Protein AF-W2M2Z3-F1 (afdb_monomer_lite)

Sequence (81 aa):
MDDAISPWDLYDLSGAVNPDTLSTMIDHFRRFRATRKKNIEVADQQGLRRSWCAFIRRWNQILDSVQSYWCLAVARHTPEL

Radius of gyration: 17.22 Å; chains: 1; bounding box: 38×33×52 Å

Foldseek 3Di:
DPPVCPLLVPDDLVLADPDDDSVVLVVVLCVVVVVVVDDPVPDDSVRVVVSSVVSSVVNNVVVVVVVVVVVVVVVVVDPDD

pLDDT: mean 70.6, std 11.49, range [39.12, 85.56]

Structure (mmCIF, N/CA/C/O backbone):
data_AF-W2M2Z3-F1
#
_entry.id   AF-W2M2Z3-F1
#
loop_
_atom_site.group_PDB
_atom_site.id
_atom_site.type_symbol
_atom_site.label_atom_id
_atom_site.label_alt_id
_atom_site.label_comp_id
_atom_site.label_asym_id
_atom_site.label_entity_id
_atom_site.label_seq_id
_atom_site.pdbx_PDB_ins_code
_atom_site.Cartn_x
_atom_site.Cartn_y
_atom_site.Cartn_z
_atom_site.occupancy
_atom_site.B_iso_or_equiv
_atom_site.auth_seq_id
_atom_site.auth_comp_id
_atom_site.auth_asym_id
_atom_site.auth_atom_id
_atom_site.pdbx_PDB_model_num
ATOM 1 N N . MET A 1 1 ? -11.868 -24.744 17.376 1.00 39.12 1 MET A N 1
ATOM 2 C CA . MET A 1 1 ? -10.826 -23.748 17.661 1.00 39.12 1 MET A CA 1
ATOM 3 C C . MET A 1 1 ? -11.198 -22.561 16.819 1.00 39.12 1 MET A C 1
ATOM 5 O O . MET A 1 1 ? -11.439 -22.746 15.635 1.00 39.12 1 MET A O 1
ATOM 9 N N . ASP A 1 2 ? -11.401 -21.407 17.434 1.00 52.56 2 ASP A N 1
ATOM 10 C CA . ASP A 1 2 ? -11.541 -20.153 16.714 1.00 52.56 2 ASP A CA 1
ATOM 11 C C . ASP A 1 2 ? -10.198 -19.906 16.027 1.00 52.56 2 ASP A C 1
ATOM 13 O O . ASP A 1 2 ? -9.284 -19.323 16.611 1.00 52.56 2 ASP A O 1
ATOM 17 N N . ASP A 1 3 ? -10.051 -20.453 14.819 1.00 53.81 3 ASP A N 1
ATOM 18 C CA . ASP A 1 3 ? -9.015 -20.081 13.869 1.00 53.81 3 ASP A CA 1
ATOM 19 C C . ASP A 1 3 ? -9.276 -18.616 13.553 1.00 53.81 3 ASP A C 1
ATOM 21 O O . ASP A 1 3 ? -9.971 -18.268 12.598 1.00 53.81 3 ASP A O 1
ATOM 25 N N . ALA A 1 4 ? -8.814 -17.747 14.452 1.00 56.59 4 ALA A N 1
ATOM 26 C CA . ALA A 1 4 ? -8.777 -16.321 14.258 1.00 56.59 4 ALA A CA 1
ATOM 27 C C . ALA A 1 4 ? -7.887 -16.121 13.040 1.00 56.59 4 ALA A C 1
ATOM 29 O O . ALA A 1 4 ? -6.664 -16.041 13.159 1.00 56.59 4 ALA A O 1
ATOM 30 N N . ILE A 1 5 ? -8.522 -16.138 11.864 1.00 53.00 5 ILE A N 1
ATOM 31 C CA . ILE A 1 5 ? -7.905 -15.855 10.582 1.00 53.00 5 ILE A CA 1
ATOM 32 C C . ILE A 1 5 ? -7.109 -14.591 10.837 1.00 53.00 5 ILE A C 1
ATOM 34 O O . ILE A 1 5 ? -7.686 -13.559 11.207 1.00 53.00 5 ILE A O 1
ATOM 38 N N . SER A 1 6 ? -5.781 -14.710 10.744 1.00 56.97 6 SER A N 1
ATOM 39 C CA . SER A 1 6 ? -4.900 -13.573 10.954 1.00 56.97 6 SER A CA 1
ATOM 40 C C . SER A 1 6 ? -5.475 -12.431 10.119 1.00 56.97 6 SER A C 1
ATOM 42 O O . SER A 1 6 ? -5.831 -12.666 8.961 1.00 56.97 6 SER A O 1
ATOM 44 N N . PRO A 1 7 ? -5.615 -11.201 10.648 1.00 60.00 7 PRO A N 1
ATOM 45 C CA . PRO A 1 7 ? -6.203 -10.091 9.898 1.00 60.00 7 PRO A CA 1
ATOM 46 C C . PRO A 1 7 ? -5.564 -9.912 8.516 1.00 60.00 7 PRO A C 1
ATOM 48 O O . PRO A 1 7 ? -6.172 -9.317 7.629 1.00 60.00 7 PRO A O 1
ATOM 51 N N . TRP A 1 8 ? -4.339 -10.432 8.367 1.00 60.22 8 TRP A N 1
ATOM 52 C CA . TRP A 1 8 ? -3.514 -10.394 7.178 1.00 60.22 8 TRP A CA 1
ATOM 53 C C . TRP A 1 8 ? -3.671 -11.570 6.207 1.00 60.22 8 TRP A C 1
ATOM 55 O O . TRP A 1 8 ? -3.331 -11.406 5.042 1.00 60.22 8 TRP A O 1
ATOM 65 N N . ASP A 1 9 ? -4.239 -12.699 6.634 1.00 61.38 9 ASP A N 1
ATOM 66 C CA . ASP A 1 9 ? -4.490 -13.885 5.793 1.00 61.38 9 ASP A CA 1
ATOM 67 C C . ASP A 1 9 ? -5.515 -13.595 4.677 1.00 61.38 9 ASP A C 1
ATOM 69 O O . ASP A 1 9 ? -5.561 -14.250 3.644 1.00 61.38 9 ASP A O 1
ATOM 73 N N . LEU A 1 10 ? -6.329 -12.548 4.864 1.00 60.59 10 LEU A N 1
ATOM 74 C CA . LEU A 1 10 ? -7.298 -12.063 3.881 1.00 60.59 10 LEU A CA 1
ATOM 75 C C . LEU A 1 10 ? -6.694 -11.109 2.832 1.00 60.59 10 LEU A C 1
ATOM 77 O O . LEU A 1 10 ? -7.423 -10.688 1.928 1.00 60.59 10 LEU A O 1
ATOM 81 N N . TYR A 1 11 ? -5.420 -10.720 2.965 1.00 67.81 11 TYR A N 1
ATOM 82 C CA . TYR A 1 11 ? -4.722 -9.863 2.003 1.00 67.81 11 TYR A CA 1
ATOM 83 C C . TYR A 1 11 ? -3.841 -10.705 1.098 1.00 67.81 11 TYR A C 1
ATOM 85 O O . TYR A 1 11 ? -2.639 -10.838 1.300 1.00 67.81 11 TYR A O 1
ATOM 93 N N . ASP A 1 12 ? -4.460 -11.244 0.063 1.00 71.00 12 ASP A N 1
ATOM 94 C CA . ASP A 1 12 ? -3.725 -11.829 -1.040 1.00 71.00 12 ASP A CA 1
ATOM 95 C C . ASP A 1 12 ? -3.145 -10.729 -1.957 1.00 71.00 12 ASP A C 1
ATOM 97 O O . ASP A 1 12 ? -3.666 -9.608 -2.046 1.00 71.00 12 ASP A O 1
ATOM 101 N N . LEU A 1 13 ? -2.033 -11.049 -2.618 1.00 76.88 13 LEU A N 1
ATOM 102 C CA . LEU A 1 13 ? -1.349 -10.175 -3.574 1.00 76.88 13 LEU A CA 1
ATOM 103 C C . LEU A 1 13 ? -1.898 -10.336 -4.999 1.00 76.88 13 LEU A C 1
ATOM 105 O O . LEU A 1 13 ? -1.379 -9.698 -5.916 1.00 76.88 13 LEU A O 1
ATOM 109 N N . SER A 1 14 ? -2.943 -11.147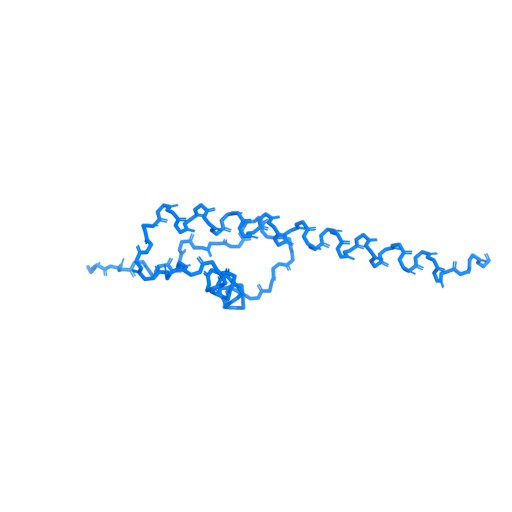 -5.209 1.00 72.00 14 SER A N 1
ATOM 110 C CA . SER A 1 14 ? -3.584 -11.289 -6.515 1.00 72.00 14 SER A CA 1
ATOM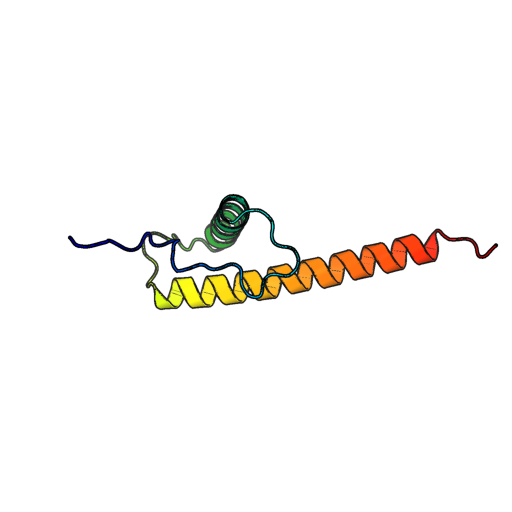 111 C C . SER A 1 14 ? -4.110 -9.943 -7.001 1.00 72.00 14 SER A C 1
ATOM 113 O O . SER A 1 14 ? -5.006 -9.321 -6.426 1.00 72.00 14 SER A O 1
ATOM 115 N N . GLY A 1 15 ? -3.473 -9.460 -8.064 1.00 73.31 15 GLY A N 1
ATOM 116 C CA . GLY A 1 15 ? -3.736 -8.164 -8.670 1.00 73.31 15 GLY A CA 1
ATOM 117 C C . GLY A 1 15 ? -2.630 -7.135 -8.464 1.00 73.31 15 GLY A C 1
ATOM 118 O O . GLY A 1 15 ? -2.694 -6.092 -9.105 1.00 73.31 15 GLY A O 1
ATOM 119 N N . ALA A 1 16 ? -1.615 -7.393 -7.640 1.00 80.12 16 ALA A N 1
ATOM 120 C CA . ALA A 1 16 ? -0.407 -6.578 -7.615 1.00 80.12 16 ALA A CA 1
ATOM 121 C C . ALA A 1 16 ? 0.506 -6.955 -8.789 1.00 80.12 16 ALA A C 1
ATOM 123 O O . ALA A 1 16 ? 0.769 -8.131 -9.033 1.00 80.12 16 ALA A O 1
ATOM 124 N N . VAL A 1 17 ? 0.988 -5.958 -9.528 1.00 77.81 17 VAL A N 1
ATOM 125 C CA . VAL A 1 17 ? 1.984 -6.148 -10.587 1.00 77.81 17 VAL A CA 1
ATOM 126 C C . VAL A 1 17 ? 3.358 -6.153 -9.928 1.00 77.81 17 VAL A C 1
ATOM 128 O O . VAL A 1 17 ? 3.709 -5.187 -9.259 1.00 77.81 17 VAL A O 1
ATOM 131 N N . ASN A 1 18 ? 4.104 -7.249 -10.092 1.00 76.88 18 ASN A N 1
ATOM 132 C CA . ASN A 1 18 ? 5.427 -7.466 -9.496 1.00 76.88 18 ASN A CA 1
ATOM 133 C C . ASN A 1 18 ? 5.508 -7.058 -8.004 1.00 76.88 18 ASN A C 1
ATOM 135 O O . ASN A 1 18 ? 6.279 -6.160 -7.651 1.00 76.88 18 ASN A O 1
ATOM 139 N N . PRO A 1 19 ? 4.654 -7.630 -7.132 1.00 78.56 19 PRO A N 1
ATOM 140 C CA . PRO A 1 19 ? 4.695 -7.311 -5.716 1.00 78.56 19 PRO A CA 1
ATOM 141 C C . PRO A 1 19 ? 6.006 -7.798 -5.103 1.00 78.56 19 PRO A C 1
ATOM 143 O O . PRO A 1 19 ? 6.544 -8.833 -5.494 1.00 78.56 19 PRO A O 1
ATOM 146 N N . ASP A 1 20 ? 6.478 -7.072 -4.093 1.00 79.81 20 ASP A N 1
ATOM 147 C CA . ASP A 1 20 ? 7.504 -7.594 -3.194 1.00 79.81 20 ASP A CA 1
ATOM 148 C C . ASP A 1 20 ? 6.900 -8.705 -2.304 1.00 79.81 20 ASP A C 1
ATOM 150 O O . ASP A 1 20 ? 5.786 -9.193 -2.524 1.00 79.81 20 ASP A O 1
ATOM 154 N N . THR A 1 21 ? 7.594 -9.102 -1.245 1.00 82.94 21 THR A N 1
ATOM 155 C CA . THR A 1 21 ? 7.032 -10.029 -0.262 1.00 82.94 21 THR A CA 1
ATOM 156 C C . THR A 1 21 ? 5.805 -9.429 0.436 1.00 82.94 21 THR A C 1
ATOM 158 O O . THR A 1 21 ? 5.706 -8.216 0.656 1.00 82.94 21 THR A O 1
ATOM 161 N N . LEU A 1 22 ? 4.867 -10.289 0.848 1.00 80.44 22 LEU A N 1
ATOM 162 C CA . LEU A 1 22 ? 3.652 -9.877 1.561 1.00 80.44 22 LEU A CA 1
ATOM 163 C C . LEU A 1 22 ? 3.973 -9.014 2.797 1.00 80.44 22 LEU A C 1
ATOM 165 O O . LEU A 1 22 ? 3.306 -8.011 3.039 1.00 80.44 22 LEU A O 1
ATOM 169 N N . SER A 1 23 ? 5.040 -9.349 3.531 1.00 81.75 23 SER A N 1
ATOM 170 C CA . SER A 1 23 ? 5.506 -8.576 4.690 1.00 81.75 23 SER A CA 1
ATOM 171 C C . SER A 1 23 ? 5.901 -7.142 4.316 1.00 81.75 23 SER A C 1
ATOM 173 O O . SER A 1 23 ? 5.474 -6.192 4.974 1.00 81.75 23 SER A O 1
ATOM 175 N N . THR A 1 24 ? 6.669 -6.967 3.236 1.00 84.50 24 THR A N 1
ATOM 176 C CA . THR A 1 24 ? 7.065 -5.645 2.726 1.00 84.50 24 THR A CA 1
ATOM 177 C C . THR A 1 24 ? 5.847 -4.832 2.284 1.00 84.50 24 THR A C 1
ATOM 179 O O . THR A 1 24 ? 5.704 -3.660 2.639 1.00 84.50 24 THR A O 1
ATOM 182 N N . MET A 1 25 ? 4.918 -5.460 1.560 1.00 84.00 25 MET A N 1
ATOM 183 C CA . MET A 1 25 ? 3.686 -4.815 1.093 1.00 84.00 25 MET A CA 1
ATOM 184 C C . MET A 1 25 ? 2.802 -4.352 2.262 1.00 84.00 25 MET A C 1
ATOM 186 O O . MET A 1 25 ? 2.251 -3.247 2.232 1.00 84.00 25 MET A O 1
ATOM 190 N N . ILE A 1 26 ? 2.710 -5.156 3.326 1.00 81.81 26 ILE A N 1
ATOM 191 C CA . ILE A 1 26 ? 2.005 -4.798 4.563 1.00 81.81 26 ILE A CA 1
ATOM 192 C C . ILE A 1 26 ? 2.668 -3.600 5.251 1.00 81.81 26 ILE A C 1
ATOM 194 O O . ILE A 1 26 ? 1.963 -2.696 5.708 1.00 81.81 26 ILE A O 1
ATOM 198 N N . ASP A 1 27 ? 3.999 -3.548 5.308 1.00 85.19 27 ASP A N 1
ATOM 199 C CA . ASP A 1 27 ? 4.719 -2.417 5.898 1.00 85.19 27 ASP A CA 1
ATOM 200 C C . ASP A 1 27 ? 4.500 -1.117 5.103 1.00 85.19 27 ASP A C 1
ATOM 202 O O . ASP A 1 27 ? 4.185 -0.069 5.676 1.00 85.19 27 ASP A O 1
ATOM 206 N N . HIS A 1 28 ? 4.543 -1.185 3.769 1.00 84.00 28 HIS A N 1
ATOM 207 C CA . HIS A 1 28 ? 4.207 -0.048 2.908 1.00 84.00 28 HIS A CA 1
ATOM 208 C C . HIS A 1 28 ? 2.779 0.445 3.130 1.00 84.00 28 HIS A C 1
ATOM 210 O O . HIS A 1 28 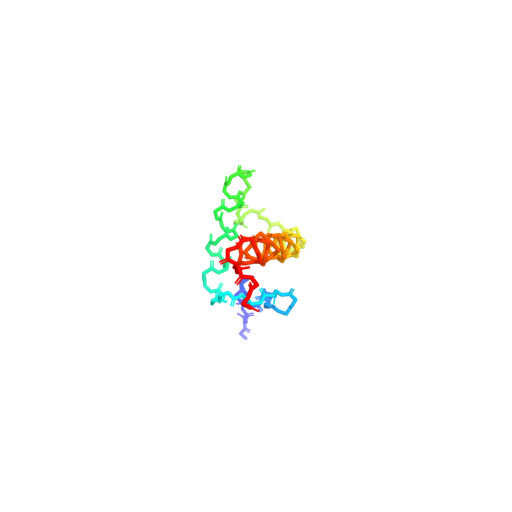? 2.549 1.651 3.272 1.00 84.00 28 HIS A O 1
ATOM 216 N N . PHE A 1 29 ? 1.819 -0.473 3.220 1.00 81.88 29 PHE A N 1
ATOM 217 C CA . PHE A 1 29 ? 0.436 -0.132 3.519 1.00 81.88 29 PHE A CA 1
ATOM 218 C C . PHE A 1 29 ? 0.286 0.508 4.904 1.00 81.88 29 PHE A C 1
ATOM 220 O O . PHE A 1 29 ? -0.421 1.512 5.045 1.00 81.88 29 PHE A O 1
ATOM 227 N N . ARG A 1 30 ? 0.992 -0.008 5.921 1.00 80.62 30 ARG A N 1
ATOM 228 C CA . ARG A 1 30 ? 1.039 0.580 7.269 1.00 80.62 30 ARG A CA 1
ATOM 229 C C . ARG A 1 30 ? 1.524 2.022 7.232 1.00 80.62 30 ARG A C 1
ATOM 231 O O . ARG A 1 30 ? 0.846 2.897 7.772 1.00 80.62 30 ARG A O 1
ATOM 238 N N . ARG A 1 31 ? 2.630 2.292 6.535 1.00 81.81 31 ARG A N 1
ATOM 239 C CA . ARG A 1 31 ? 3.169 3.652 6.364 1.00 81.81 31 ARG A CA 1
ATOM 240 C C . ARG A 1 31 ? 2.188 4.560 5.626 1.00 81.81 31 ARG A C 1
ATOM 242 O O . ARG A 1 31 ? 1.898 5.649 6.112 1.00 81.81 31 ARG A O 1
ATOM 249 N N . PHE A 1 32 ? 1.610 4.095 4.516 1.00 76.88 32 PHE A N 1
ATOM 250 C CA . PHE A 1 32 ? 0.626 4.852 3.731 1.00 76.88 32 PHE A CA 1
ATOM 251 C C . PHE A 1 32 ? -0.592 5.260 4.569 1.00 76.88 32 PHE A C 1
ATOM 253 O O . PHE A 1 32 ? -1.108 6.378 4.468 1.00 76.88 32 PHE A O 1
ATOM 260 N N . ARG A 1 33 ? -1.055 4.354 5.432 1.00 74.94 33 ARG A N 1
ATOM 261 C CA . ARG A 1 33 ? -2.218 4.587 6.284 1.00 74.94 33 ARG A CA 1
ATOM 262 C C . ARG A 1 33 ? -1.887 5.438 7.514 1.00 74.94 33 ARG A C 1
ATOM 264 O O . ARG A 1 33 ? -2.716 6.261 7.911 1.00 74.94 33 ARG A O 1
ATOM 271 N N . ALA A 1 34 ? -0.669 5.324 8.048 1.00 72.44 34 ALA A N 1
ATOM 272 C CA . ALA A 1 34 ? -0.144 6.220 9.077 1.00 72.44 34 ALA A CA 1
ATOM 273 C C . ALA A 1 34 ? -0.107 7.677 8.586 1.00 72.44 34 ALA A C 1
ATOM 275 O O . ALA A 1 34 ? -0.546 8.576 9.304 1.00 72.44 34 ALA A O 1
ATOM 276 N N . THR A 1 35 ? 0.268 7.916 7.322 1.00 70.44 35 THR A N 1
ATOM 277 C CA . THR A 1 35 ? 0.191 9.252 6.696 1.00 70.44 35 THR A CA 1
ATOM 278 C C . THR A 1 35 ? -1.239 9.808 6.665 1.00 70.44 35 THR A C 1
ATOM 280 O O . THR A 1 35 ? -1.446 11.018 6.691 1.00 70.44 35 THR A O 1
ATOM 283 N N . ARG A 1 36 ? -2.256 8.936 6.648 1.00 68.50 36 ARG A N 1
ATOM 284 C CA . ARG A 1 36 ? -3.681 9.308 6.674 1.00 68.50 36 ARG A CA 1
ATOM 285 C C . ARG A 1 36 ? -4.271 9.403 8.090 1.00 68.50 36 ARG A C 1
ATOM 287 O O . ARG A 1 36 ? -5.483 9.568 8.204 1.00 68.50 36 ARG A O 1
ATOM 294 N N . LYS A 1 37 ? -3.455 9.283 9.150 1.00 66.75 37 LYS A N 1
ATOM 295 C CA . LYS A 1 37 ? -3.870 9.263 10.572 1.00 66.75 37 LYS A CA 1
ATOM 296 C C . LYS A 1 37 ? -4.989 8.257 10.893 1.00 66.75 37 LYS A C 1
ATOM 298 O O . LYS A 1 37 ? -5.735 8.439 11.851 1.00 66.75 37 LYS A O 1
ATOM 303 N N . LYS A 1 38 ? -5.132 7.190 10.100 1.00 63.66 38 LYS A N 1
ATOM 304 C CA . LYS A 1 38 ? -6.126 6.135 10.340 1.00 63.66 38 LYS A CA 1
ATOM 305 C C . LYS A 1 38 ? -5.416 4.894 10.852 1.00 63.66 38 LYS A C 1
ATOM 307 O O . LYS A 1 38 ? -4.854 4.146 10.053 1.00 63.66 38 LYS A O 1
ATOM 312 N N . ASN A 1 39 ? -5.478 4.656 12.161 1.00 60.97 39 ASN A N 1
ATOM 313 C CA . ASN A 1 39 ? -4.956 3.422 12.746 1.00 60.97 39 ASN A CA 1
ATOM 314 C C . ASN A 1 39 ? -5.686 2.202 12.123 1.00 60.97 39 ASN A C 1
ATOM 316 O O . ASN A 1 39 ? -6.845 2.288 11.693 1.00 60.97 39 ASN A O 1
ATOM 320 N N . ILE A 1 40 ? -4.949 1.111 11.944 1.00 63.06 40 ILE A N 1
ATOM 321 C CA . ILE A 1 40 ? -5.401 -0.155 11.359 1.00 63.06 40 ILE A CA 1
ATOM 322 C C . ILE A 1 40 ? -6.178 -0.972 12.394 1.00 63.06 40 ILE A C 1
ATOM 324 O O . ILE A 1 40 ? -7.121 -1.660 12.024 1.00 63.06 40 ILE A O 1
ATOM 328 N N . GLU A 1 41 ? -5.838 -0.823 13.674 1.00 64.00 41 GLU A N 1
ATOM 329 C CA . GLU A 1 41 ? -6.416 -1.566 14.800 1.00 64.00 41 GLU A CA 1
ATOM 330 C C . GLU A 1 41 ? -7.886 -1.215 15.063 1.00 64.00 41 GLU A C 1
ATOM 332 O O . GLU A 1 41 ? -8.630 -2.025 15.598 1.00 64.00 41 GLU A O 1
ATOM 337 N N . VAL A 1 42 ? -8.329 -0.027 14.638 1.00 60.59 42 VAL A N 1
ATOM 338 C CA . VAL A 1 42 ? -9.712 0.464 14.820 1.00 60.59 42 VAL A CA 1
ATOM 339 C C . VAL A 1 42 ? -10.519 0.395 13.513 1.00 60.59 42 VAL A C 1
ATOM 341 O O . VAL A 1 42 ? -11.618 0.933 13.405 1.00 60.59 42 VAL A O 1
ATOM 344 N N . ALA A 1 43 ? -9.945 -0.189 12.459 1.00 63.59 43 ALA A N 1
ATOM 345 C CA . ALA A 1 43 ? -10.563 -0.226 11.144 1.00 63.59 43 ALA A CA 1
ATOM 346 C C . ALA A 1 43 ? -11.553 -1.387 11.030 1.00 63.59 43 ALA A C 1
ATOM 348 O O . ALA A 1 43 ? -11.174 -2.537 11.230 1.00 63.59 43 ALA A O 1
ATOM 349 N N . ASP A 1 44 ? -12.777 -1.100 10.587 1.00 72.94 44 ASP A N 1
ATOM 350 C CA . ASP A 1 44 ? -13.687 -2.150 10.127 1.00 72.94 44 ASP A CA 1
ATOM 351 C C . ASP A 1 44 ? -13.030 -2.984 9.008 1.00 72.94 44 ASP A C 1
ATOM 353 O O . ASP A 1 44 ? -12.389 -2.429 8.102 1.00 72.94 44 ASP A O 1
ATOM 357 N N . GLN A 1 45 ? -13.198 -4.310 9.059 1.00 73.44 45 GLN A N 1
ATOM 358 C CA . GLN A 1 45 ? -12.566 -5.249 8.125 1.00 73.44 45 GLN A CA 1
ATOM 359 C C . GLN A 1 45 ? -12.900 -4.934 6.656 1.00 73.44 45 GLN A C 1
ATOM 361 O O . GLN A 1 45 ? -12.031 -5.040 5.784 1.00 73.44 45 GLN A O 1
ATOM 366 N N . GLN A 1 46 ? -14.120 -4.475 6.356 1.00 74.31 46 GLN A N 1
ATOM 367 C CA . GLN A 1 46 ? -14.503 -4.091 4.994 1.00 74.31 46 GLN A CA 1
ATOM 368 C C . GLN A 1 46 ? -13.812 -2.794 4.561 1.00 74.31 46 GLN A C 1
ATOM 370 O O . GLN A 1 46 ? -13.370 -2.664 3.415 1.00 74.31 46 GLN A O 1
ATOM 375 N N . GLY A 1 47 ? -13.671 -1.836 5.481 1.00 76.19 47 GLY A N 1
ATOM 376 C CA . GLY A 1 47 ? -12.928 -0.599 5.246 1.00 76.19 47 GLY A CA 1
ATOM 377 C C . GLY A 1 47 ? -11.440 -0.853 4.995 1.00 76.19 47 GLY A C 1
ATOM 378 O O . GLY A 1 47 ? -10.835 -0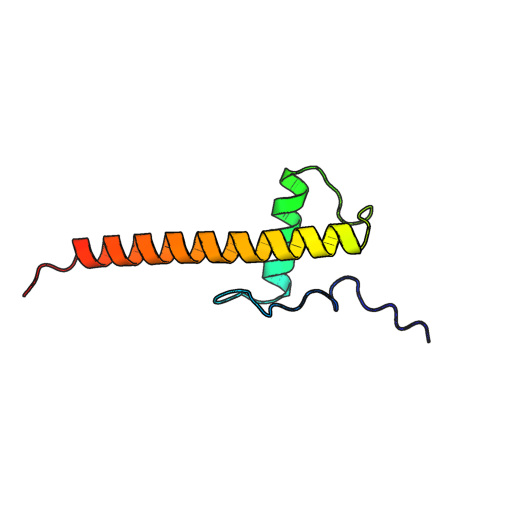.213 4.128 1.00 76.19 47 GLY A O 1
ATOM 379 N N . LEU A 1 48 ? -10.852 -1.813 5.712 1.00 76.44 48 LEU A N 1
ATOM 380 C CA . LEU A 1 48 ? -9.461 -2.224 5.546 1.00 76.44 48 LEU A CA 1
ATOM 381 C C . LEU A 1 48 ? -9.241 -2.927 4.194 1.00 76.44 48 LEU A C 1
ATOM 383 O O . LEU A 1 48 ? -8.351 -2.511 3.454 1.00 76.44 48 LEU A O 1
ATOM 387 N N . ARG A 1 49 ? -10.125 -3.855 3.793 1.00 77.94 49 ARG A N 1
ATOM 388 C CA . ARG A 1 49 ? -10.114 -4.493 2.457 1.00 77.94 49 ARG A CA 1
ATOM 389 C C . ARG A 1 49 ? -10.230 -3.499 1.304 1.00 77.94 49 ARG A C 1
ATOM 391 O O . ARG A 1 49 ? -9.436 -3.549 0.367 1.00 77.94 49 ARG A O 1
ATOM 398 N N . ARG A 1 50 ? -11.177 -2.555 1.368 1.00 79.81 50 ARG A N 1
ATOM 399 C CA . ARG A 1 50 ? -11.312 -1.504 0.338 1.00 79.81 50 ARG A CA 1
ATOM 400 C C . ARG A 1 50 ? -10.058 -0.636 0.250 1.00 79.81 50 ARG A C 1
ATOM 402 O O . ARG A 1 50 ? -9.627 -0.288 -0.847 1.00 79.81 50 ARG A O 1
ATOM 409 N N . SER A 1 51 ? -9.458 -0.322 1.397 1.00 79.88 51 SER A N 1
ATOM 410 C CA . SER A 1 51 ? -8.215 0.454 1.458 1.00 79.88 51 SER A CA 1
ATOM 411 C C . SER A 1 51 ? -7.029 -0.318 0.877 1.00 79.88 51 SER A C 1
ATOM 413 O O . SER A 1 51 ? -6.230 0.270 0.156 1.00 79.88 51 SER A O 1
ATOM 415 N N . TRP A 1 52 ? -6.932 -1.623 1.143 1.00 82.88 52 TRP A N 1
ATOM 416 C CA . TRP A 1 52 ? -5.915 -2.497 0.557 1.00 82.88 52 TRP A CA 1
ATOM 417 C C . TRP A 1 52 ? -6.057 -2.582 -0.964 1.00 82.88 52 TRP A C 1
ATOM 419 O O . TRP A 1 52 ? -5.097 -2.359 -1.691 1.00 82.88 52 TRP A O 1
ATOM 429 N N . C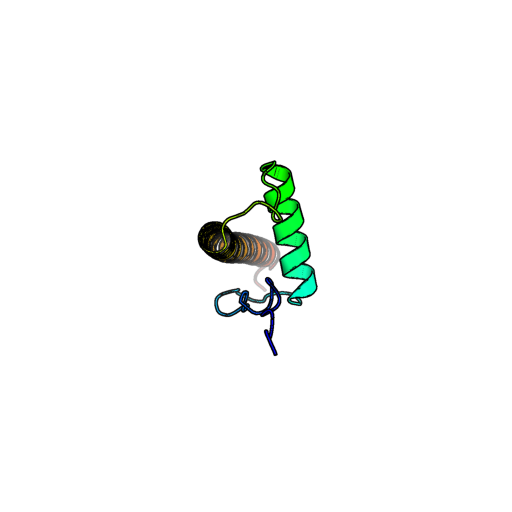YS A 1 53 ? -7.275 -2.786 -1.471 1.00 82.50 53 CYS A N 1
ATOM 430 C CA . CYS A 1 53 ? -7.524 -2.836 -2.912 1.00 82.50 53 CYS A CA 1
ATOM 431 C C . CYS A 1 53 ? -7.162 -1.505 -3.607 1.00 82.50 53 CYS A C 1
ATOM 433 O O . CYS A 1 53 ? -6.545 -1.495 -4.673 1.00 82.50 53 CYS A O 1
ATOM 435 N N . ALA A 1 54 ? -7.474 -0.366 -2.977 1.00 84.50 54 ALA A N 1
ATOM 436 C CA . ALA A 1 54 ? -7.053 0.948 -3.464 1.00 84.50 54 ALA A CA 1
ATOM 437 C C . ALA A 1 54 ? -5.524 1.134 -3.424 1.00 84.50 54 ALA A C 1
ATOM 439 O O . ALA A 1 54 ? -4.958 1.742 -4.333 1.00 84.50 54 ALA A O 1
ATOM 440 N N . PHE A 1 55 ? -4.857 0.595 -2.399 1.00 84.94 55 PHE A N 1
ATOM 441 C CA . PHE A 1 55 ? -3.399 0.590 -2.292 1.00 84.94 55 PHE A CA 1
ATOM 442 C C . PHE A 1 55 ? -2.754 -0.222 -3.421 1.00 84.94 55 PHE A C 1
ATOM 444 O O . PHE A 1 55 ? -1.905 0.326 -4.117 1.00 84.94 55 PHE A O 1
ATOM 451 N N . ILE A 1 56 ? -3.212 -1.450 -3.684 1.00 85.56 56 ILE A N 1
ATOM 452 C CA . ILE A 1 56 ? -2.706 -2.288 -4.786 1.00 85.56 56 ILE A CA 1
ATOM 453 C C . ILE A 1 56 ? -2.904 -1.607 -6.147 1.00 85.56 56 ILE A C 1
ATOM 455 O O . ILE A 1 56 ? -1.976 -1.537 -6.948 1.00 85.56 56 ILE A O 1
ATOM 459 N N . ARG A 1 57 ? -4.075 -1.006 -6.401 1.00 85.06 57 ARG A N 1
ATOM 460 C CA . ARG A 1 57 ? -4.298 -0.240 -7.643 1.00 85.06 57 ARG A CA 1
ATOM 461 C C . ARG A 1 57 ? -3.313 0.914 -7.796 1.00 85.06 57 ARG A C 1
ATOM 463 O O . ARG A 1 57 ? -2.810 1.148 -8.891 1.00 85.06 57 ARG A O 1
ATOM 470 N N . ARG A 1 58 ? -3.038 1.644 -6.712 1.00 84.12 58 ARG A N 1
ATOM 471 C CA . ARG A 1 58 ? -2.090 2.761 -6.750 1.00 84.12 58 ARG A CA 1
ATOM 472 C C . ARG A 1 58 ? -0.644 2.289 -6.877 1.00 84.12 58 ARG A C 1
ATOM 474 O O . ARG A 1 58 ? 0.117 2.932 -7.587 1.00 84.12 58 ARG A O 1
ATOM 481 N N . TRP A 1 59 ? -0.285 1.177 -6.242 1.00 84.69 59 TRP A N 1
ATOM 482 C CA . TRP A 1 59 ? 1.003 0.512 -6.420 1.00 84.69 59 TRP A CA 1
ATOM 483 C C . TRP A 1 59 ? 1.242 0.177 -7.894 1.00 84.69 59 TRP A C 1
ATOM 485 O O . TRP A 1 59 ? 2.247 0.595 -8.461 1.00 84.69 59 TRP A O 1
ATOM 495 N N . ASN A 1 60 ? 0.259 -0.446 -8.548 1.00 84.50 60 ASN A N 1
ATOM 496 C CA . ASN A 1 60 ? 0.344 -0.773 -9.970 1.00 84.50 60 ASN A CA 1
ATOM 497 C C . ASN A 1 60 ? 0.478 0.472 -10.854 1.00 84.50 60 ASN A C 1
ATOM 499 O O . ASN A 1 60 ? 1.270 0.462 -11.784 1.00 84.50 60 ASN A O 1
ATOM 503 N N . GLN A 1 61 ? -0.248 1.555 -10.557 1.00 83.69 61 GLN A N 1
ATOM 504 C CA . GLN A 1 61 ? -0.120 2.818 -11.301 1.00 83.69 61 GLN A CA 1
ATOM 505 C C . GLN A 1 61 ? 1.259 3.461 -11.141 1.00 83.69 61 GLN A C 1
ATOM 507 O O . GLN A 1 61 ? 1.787 4.031 -12.092 1.00 83.69 61 GLN A O 1
ATOM 512 N N . ILE A 1 62 ? 1.838 3.399 -9.937 1.00 82.00 62 ILE A N 1
ATOM 513 C CA . ILE A 1 62 ? 3.190 3.907 -9.690 1.00 82.00 62 ILE A CA 1
ATOM 514 C C . ILE A 1 62 ? 4.196 3.065 -10.461 1.00 82.00 62 ILE A C 1
ATOM 516 O O . ILE A 1 62 ? 5.059 3.640 -11.110 1.00 82.00 62 ILE A O 1
ATOM 520 N N . LEU A 1 63 ? 4.078 1.737 -10.431 1.00 78.25 63 LEU A N 1
ATOM 521 C CA . LEU A 1 63 ? 4.968 0.864 -11.191 1.00 78.25 63 LEU A CA 1
ATOM 522 C C . LEU A 1 63 ? 4.829 1.067 -12.698 1.00 78.25 63 LEU A C 1
ATOM 524 O O . LEU A 1 63 ? 5.848 1.193 -13.358 1.00 78.25 63 LEU A O 1
ATOM 528 N N . ASP A 1 64 ? 3.614 1.192 -13.225 1.00 77.88 64 ASP A N 1
ATOM 529 C CA . ASP A 1 64 ? 3.366 1.519 -14.634 1.00 77.88 64 ASP A CA 1
ATOM 530 C C . ASP A 1 64 ? 3.983 2.873 -15.023 1.00 77.88 64 ASP A C 1
ATOM 532 O O . ASP A 1 64 ? 4.682 2.987 -16.031 1.00 77.88 64 ASP A O 1
ATOM 536 N N . SER A 1 65 ? 3.827 3.888 -14.169 1.00 75.38 65 SER A N 1
ATOM 537 C CA . SER A 1 65 ? 4.426 5.208 -14.390 1.00 75.38 65 SER A CA 1
ATOM 538 C C . SER A 1 65 ? 5.950 5.161 -14.309 1.00 75.38 65 SER A C 1
ATOM 540 O O . SER A 1 65 ? 6.630 5.735 -15.152 1.00 75.38 65 SER A O 1
ATOM 542 N N . VAL A 1 66 ? 6.509 4.472 -13.314 1.00 72.19 66 VAL A N 1
ATOM 543 C CA . VAL A 1 66 ? 7.956 4.319 -13.130 1.00 72.19 66 VAL A CA 1
ATOM 544 C C . VAL A 1 66 ? 8.541 3.536 -14.299 1.00 72.19 66 VAL A C 1
ATOM 546 O O . VAL A 1 66 ? 9.517 3.983 -14.887 1.00 72.19 66 VAL A O 1
ATOM 549 N N . GLN A 1 67 ? 7.925 2.430 -14.702 1.00 64.56 67 GLN A N 1
ATOM 550 C CA . GLN A 1 67 ? 8.357 1.615 -15.834 1.00 64.56 67 GLN A CA 1
ATOM 551 C C . GLN A 1 67 ? 8.250 2.386 -17.155 1.00 64.56 67 GLN A C 1
ATOM 553 O O . GLN A 1 67 ? 9.169 2.317 -17.967 1.00 64.56 67 GLN A O 1
ATOM 558 N N . SER A 1 68 ? 7.216 3.215 -17.323 1.00 62.66 68 SER A N 1
ATOM 559 C CA . SER A 1 68 ? 7.108 4.162 -18.440 1.00 62.66 68 SER A CA 1
ATOM 560 C C . SER A 1 68 ? 8.221 5.213 -18.416 1.00 62.66 68 SER A C 1
ATOM 562 O O . SER A 1 68 ? 8.835 5.481 -19.445 1.00 62.66 68 SER A O 1
ATOM 564 N N . TYR A 1 69 ? 8.549 5.774 -17.248 1.00 60.44 69 TYR A N 1
ATOM 565 C CA . TYR A 1 69 ? 9.660 6.718 -17.093 1.00 60.44 69 TYR A CA 1
ATOM 566 C C . TYR A 1 69 ? 11.018 6.074 -17.387 1.00 60.44 69 TYR A C 1
ATOM 568 O O . TYR A 1 69 ? 11.833 6.676 -18.082 1.00 60.44 69 TYR A O 1
ATOM 576 N N . TRP A 1 70 ? 11.260 4.853 -16.906 1.00 59.72 70 TRP A N 1
ATOM 577 C CA . TRP A 1 70 ? 12.473 4.094 -17.213 1.00 59.72 70 TRP A CA 1
ATOM 578 C C . TRP A 1 70 ? 12.552 3.738 -18.696 1.00 59.72 70 TRP A C 1
ATOM 580 O O . TRP A 1 70 ? 13.615 3.891 -19.286 1.00 59.72 70 TRP A O 1
ATOM 590 N N . CYS A 1 71 ? 11.443 3.342 -19.326 1.00 58.75 71 CYS A N 1
ATOM 591 C CA . CYS A 1 71 ? 11.386 3.057 -20.759 1.00 58.75 71 CYS A CA 1
ATOM 592 C C . CYS A 1 71 ? 11.689 4.312 -21.596 1.00 58.75 71 CYS A C 1
ATOM 594 O O . CYS A 1 71 ? 12.513 4.263 -22.505 1.00 58.75 71 CYS A O 1
ATOM 596 N N . LEU A 1 72 ? 11.118 5.464 -21.228 1.00 58.78 72 LEU A N 1
ATOM 597 C CA . LEU A 1 72 ? 11.411 6.753 -21.864 1.00 58.78 72 LEU A CA 1
ATOM 598 C C . LEU A 1 72 ? 12.857 7.213 -21.625 1.00 58.78 72 LEU A C 1
ATOM 600 O O . LEU A 1 72 ? 13.475 7.778 -22.526 1.00 58.78 72 LEU A O 1
ATOM 604 N N . ALA A 1 73 ? 13.412 6.980 -20.433 1.00 59.00 73 ALA A N 1
ATOM 605 C CA . ALA A 1 73 ? 14.793 7.327 -20.108 1.00 59.00 73 ALA A CA 1
ATOM 606 C C . ALA A 1 73 ? 15.805 6.440 -20.852 1.00 59.00 73 ALA A C 1
ATOM 608 O O . ALA A 1 73 ? 16.797 6.959 -21.360 1.00 59.00 73 ALA A O 1
ATOM 609 N N . VAL A 1 74 ? 15.539 5.133 -20.977 1.00 57.97 74 VAL A N 1
ATOM 610 C CA . VAL A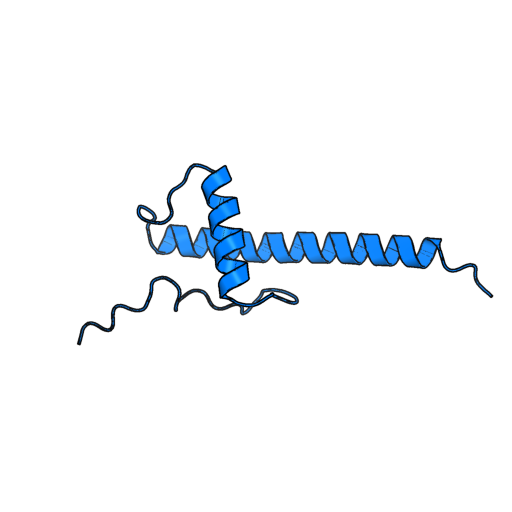 1 74 ? 16.378 4.198 -21.747 1.00 57.97 74 VAL A CA 1
ATOM 611 C C . VAL A 1 74 ? 16.298 4.494 -23.246 1.00 57.97 74 VAL A C 1
ATOM 613 O O . VAL A 1 74 ? 17.331 4.563 -23.907 1.00 57.97 74 VAL A O 1
ATOM 616 N N . ALA A 1 75 ? 15.100 4.776 -23.772 1.00 59.53 75 ALA A N 1
ATOM 617 C CA . ALA A 1 75 ? 14.915 5.150 -25.173 1.00 59.53 75 ALA A CA 1
ATOM 618 C C . ALA A 1 75 ? 15.653 6.453 -25.514 1.00 59.53 75 ALA A C 1
ATOM 620 O O . ALA A 1 75 ? 16.223 6.582 -26.589 1.00 59.53 75 ALA A O 1
ATOM 621 N N . ARG A 1 76 ? 15.719 7.404 -24.573 1.00 57.41 76 ARG A N 1
ATOM 622 C CA . ARG A 1 76 ? 16.456 8.665 -24.749 1.00 57.41 76 ARG A CA 1
ATOM 623 C C . ARG A 1 76 ? 17.983 8.501 -24.649 1.00 57.41 76 ARG A C 1
ATOM 625 O O . ARG A 1 76 ? 18.707 9.398 -25.067 1.00 57.41 76 ARG A O 1
ATOM 632 N N . HIS A 1 77 ? 18.474 7.391 -24.094 1.00 55.25 77 HIS A N 1
ATOM 633 C CA . HIS A 1 77 ? 19.907 7.106 -23.939 1.00 55.25 77 HIS A CA 1
ATOM 634 C C . HIS A 1 77 ? 20.431 6.033 -24.905 1.00 55.25 77 HIS A C 1
ATOM 636 O O . HIS A 1 77 ? 21.591 5.644 -24.810 1.00 55.25 77 HIS A O 1
ATOM 642 N N . THR A 1 78 ? 19.602 5.564 -25.839 1.00 49.97 78 THR A N 1
ATOM 643 C CA . THR A 1 78 ? 20.048 4.678 -26.916 1.00 49.97 78 THR A CA 1
ATOM 644 C C . THR A 1 78 ? 20.281 5.545 -28.155 1.00 49.97 78 THR A C 1
ATOM 646 O O . THR A 1 78 ? 19.311 5.850 -28.845 1.00 49.97 78 THR A O 1
ATOM 649 N N . PRO A 1 79 ? 21.512 6.020 -28.439 1.00 49.50 79 PRO A N 1
ATOM 650 C CA . PRO A 1 79 ? 21.813 6.504 -29.774 1.00 49.50 79 PRO A CA 1
ATOM 651 C C . PRO A 1 79 ? 21.696 5.293 -30.699 1.00 49.50 79 PRO A C 1
ATOM 653 O O . PRO A 1 79 ? 22.486 4.355 -30.622 1.00 49.50 79 PRO A O 1
ATOM 656 N N . GLU A 1 80 ? 20.615 5.286 -31.467 1.00 55.44 80 GLU A N 1
ATOM 657 C CA . GLU A 1 80 ? 20.435 4.536 -32.703 1.00 55.44 80 GLU A CA 1
ATOM 658 C C . GLU A 1 80 ? 21.790 4.337 -33.414 1.00 55.44 80 GLU A C 1
ATOM 660 O O . GLU A 1 80 ? 22.422 5.299 -33.852 1.00 55.44 80 GLU A O 1
ATOM 665 N N . LEU A 1 81 ? 22.264 3.082 -33.393 1.00 47.31 81 LEU A N 1
ATOM 666 C CA . LEU A 1 81 ? 23.472 2.593 -34.069 1.00 47.31 81 LEU A CA 1
ATOM 667 C C . LEU A 1 81 ? 23.231 2.461 -35.573 1.00 47.31 81 LEU A C 1
ATOM 669 O O . LEU A 1 81 ? 22.151 1.942 -35.940 1.00 47.31 81 LEU A O 1
#

Organism: Phytophthora nicotianae (NCBI:txid4792)

Secondary structure (DSSP, 8-state):
------TTTT---TT-SS---HHHHHHHHHHHHHHTT--STT--HHHHHHHHHHHHHHHHHHHHHHHHHHHHHHHHT----